Protein AF-A0A813JBY8-F1 (afdb_monomer_lite)

Structure (mmCIF, N/CA/C/O backbone):
data_AF-A0A813JBY8-F1
#
_entry.id   AF-A0A813JBY8-F1
#
loop_
_atom_site.group_PDB
_atom_site.id
_atom_site.type_symbol
_atom_site.label_atom_id
_atom_site.label_alt_id
_atom_site.label_comp_id
_atom_site.label_asym_id
_atom_site.label_entity_id
_atom_site.label_seq_id
_atom_site.pdbx_PDB_ins_code
_atom_site.Cartn_x
_atom_site.Cartn_y
_atom_site.Cartn_z
_atom_site.occupancy
_atom_site.B_iso_or_equiv
_atom_site.auth_seq_id
_atom_site.auth_comp_id
_atom_site.auth_asym_id
_atom_site.auth_atom_id
_atom_site.pdbx_PDB_model_num
ATOM 1 N N . MET A 1 1 ? -12.587 -38.847 3.889 1.00 43.47 1 MET A N 1
ATOM 2 C CA . MET A 1 1 ? -13.008 -38.323 5.207 1.00 43.47 1 MET A CA 1
ATOM 3 C C . MET A 1 1 ? -12.110 -38.955 6.261 1.00 43.47 1 MET A C 1
ATOM 5 O O . MET A 1 1 ? -12.300 -40.119 6.579 1.00 43.47 1 MET A O 1
ATOM 9 N N . ALA A 1 2 ? -11.063 -38.254 6.701 1.00 49.25 2 ALA A N 1
ATOM 10 C CA . ALA A 1 2 ? -10.085 -38.778 7.656 1.00 49.25 2 ALA A CA 1
ATOM 11 C C . ALA A 1 2 ? -10.224 -38.024 8.984 1.00 49.25 2 ALA A C 1
ATOM 13 O O . ALA A 1 2 ? -10.012 -36.815 9.047 1.00 49.25 2 ALA A O 1
ATOM 14 N N . ALA A 1 3 ? -10.634 -38.748 10.025 1.00 61.00 3 ALA A N 1
ATOM 15 C CA . ALA A 1 3 ? -10.791 -38.247 11.382 1.00 61.00 3 ALA A CA 1
ATOM 16 C C . ALA A 1 3 ? -9.422 -38.190 12.082 1.00 61.00 3 ALA A C 1
ATOM 18 O O . ALA A 1 3 ? -8.861 -39.220 12.457 1.00 61.00 3 ALA A O 1
ATOM 19 N N . GLY A 1 4 ? -8.879 -36.982 12.247 1.00 57.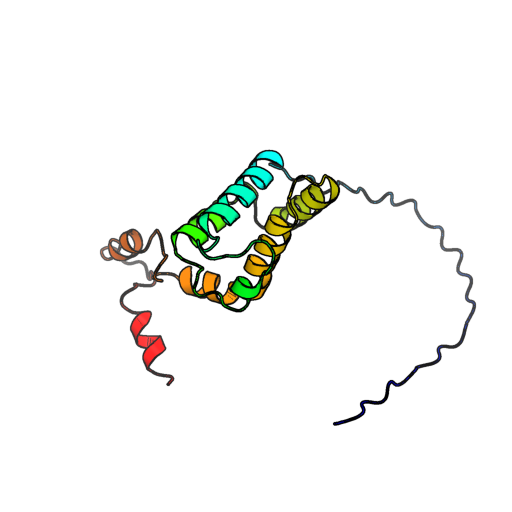28 4 GLY A N 1
ATOM 20 C CA . GLY A 1 4 ? -7.659 -36.726 13.013 1.00 57.28 4 GLY A CA 1
ATOM 21 C C . GLY A 1 4 ? -7.965 -36.575 14.503 1.00 57.28 4 GLY A C 1
ATOM 22 O O . GLY A 1 4 ? -8.627 -35.625 14.913 1.00 57.28 4 GLY A O 1
ATOM 23 N N . ARG A 1 5 ? -7.496 -37.534 15.306 1.00 63.72 5 ARG A N 1
ATOM 24 C CA . ARG A 1 5 ? -7.658 -37.598 16.766 1.00 63.72 5 ARG A CA 1
ATOM 25 C C . ARG A 1 5 ? -6.814 -36.522 17.457 1.00 63.72 5 ARG A C 1
ATOM 27 O O . ARG A 1 5 ? -5.615 -36.423 17.214 1.00 63.72 5 ARG A O 1
ATOM 34 N N . GLN A 1 6 ? -7.434 -35.754 18.350 1.00 63.25 6 GLN A N 1
ATOM 35 C CA . GLN A 1 6 ? -6.755 -34.804 19.231 1.00 63.25 6 GLN A CA 1
ATOM 36 C C . GLN A 1 6 ? -6.188 -35.542 20.451 1.00 63.25 6 GLN A C 1
ATOM 38 O O . GLN A 1 6 ? -6.935 -36.149 21.219 1.00 63.25 6 GLN A O 1
ATOM 43 N N . CYS A 1 7 ? -4.872 -35.478 20.652 1.00 66.25 7 CYS A N 1
ATOM 44 C CA . CYS A 1 7 ? -4.241 -35.895 21.902 1.00 66.25 7 CYS A CA 1
ATOM 45 C C . CYS A 1 7 ? -4.364 -34.769 22.937 1.00 66.25 7 CYS A C 1
ATOM 47 O O . CYS A 1 7 ? -3.585 -33.817 22.924 1.00 66.25 7 CYS A O 1
ATOM 49 N N . PHE A 1 8 ? -5.322 -34.898 23.857 1.00 60.03 8 PHE A N 1
ATOM 50 C CA . PHE A 1 8 ? -5.356 -34.135 25.105 1.00 60.03 8 PHE A CA 1
ATOM 51 C C . PHE A 1 8 ? -4.202 -34.599 26.006 1.00 60.03 8 PHE A C 1
ATOM 53 O O . PHE A 1 8 ? -4.239 -35.696 26.562 1.00 60.03 8 PHE A O 1
ATOM 60 N N . ARG A 1 9 ? -3.160 -33.775 26.161 1.00 68.75 9 ARG A N 1
ATOM 61 C CA . ARG A 1 9 ? -2.165 -33.963 27.226 1.00 68.75 9 ARG A CA 1
ATOM 62 C C . ARG A 1 9 ? -2.676 -33.297 28.500 1.00 68.75 9 ARG A C 1
ATOM 64 O O . ARG A 1 9 ? -2.678 -32.075 28.610 1.00 68.75 9 ARG A O 1
ATOM 71 N N . ALA A 1 10 ? -3.098 -34.121 29.454 1.00 63.22 10 ALA A N 1
ATOM 72 C CA . ALA A 1 10 ? -3.301 -33.728 30.840 1.00 63.22 10 ALA A CA 1
ATOM 73 C C . ALA A 1 10 ? -1.949 -33.329 31.457 1.00 63.22 10 ALA A C 1
ATOM 75 O O . ALA A 1 10 ? -1.006 -34.120 31.428 1.00 63.22 10 ALA A O 1
ATOM 76 N N . GLN A 1 11 ? -1.845 -32.114 32.003 1.00 63.22 11 GLN A N 1
ATOM 77 C CA . GLN A 1 11 ? -0.696 -31.708 32.815 1.00 63.22 11 GLN A CA 1
ATOM 78 C C . GLN A 1 11 ? -1.042 -31.732 34.314 1.00 63.22 11 GLN A C 1
ATOM 80 O O . GLN A 1 11 ? -2.100 -31.226 34.702 1.00 63.22 11 GLN A O 1
ATOM 85 N N . PRO A 1 12 ? -0.161 -32.299 35.161 1.00 63.16 12 PRO A N 1
ATOM 86 C CA . PRO A 1 12 ? -0.322 -32.321 36.607 1.00 63.16 12 PRO A CA 1
ATOM 87 C C . PRO A 1 12 ? 0.051 -30.975 37.238 1.00 63.16 12 PRO A C 1
ATOM 89 O O . PRO A 1 12 ? 1.027 -30.321 36.871 1.00 63.16 12 PRO A O 1
ATOM 92 N N . ARG A 1 13 ? -0.748 -30.586 38.232 1.00 64.06 13 ARG A N 1
ATOM 93 C CA . ARG A 1 13 ? -0.551 -29.412 39.082 1.00 64.06 13 ARG A CA 1
ATOM 94 C C . ARG A 1 13 ? 0.585 -29.679 40.071 1.00 64.06 13 ARG A C 1
ATOM 96 O O . ARG A 1 13 ? 0.368 -30.372 41.059 1.00 64.06 13 ARG A O 1
ATOM 103 N N . HIS A 1 14 ? 1.754 -29.086 39.846 1.00 56.44 14 HIS A N 1
ATOM 104 C CA . HIS A 1 14 ? 2.769 -28.935 40.888 1.00 56.44 14 HIS A CA 1
ATOM 105 C C . HIS A 1 14 ? 2.883 -27.468 41.304 1.00 56.44 14 HIS A C 1
ATOM 107 O O . HIS A 1 14 ? 3.307 -26.601 40.543 1.00 56.44 14 HIS A O 1
ATOM 113 N N . LEU A 1 15 ? 2.448 -27.227 42.540 1.00 60.28 15 LEU A N 1
ATOM 114 C CA . LEU A 1 15 ? 2.655 -26.018 43.324 1.00 60.28 15 LEU A CA 1
ATOM 115 C C . LEU A 1 15 ? 4.144 -25.901 43.679 1.00 60.28 15 LEU A C 1
ATOM 117 O O . LEU A 1 15 ? 4.624 -26.616 44.553 1.00 60.28 15 LEU A O 1
ATOM 121 N N . CYS A 1 16 ? 4.855 -24.972 43.045 1.00 54.97 16 CYS A N 1
ATOM 122 C CA . CYS A 1 16 ? 6.085 -24.404 43.591 1.00 54.97 16 CYS A CA 1
ATOM 123 C C . CYS A 1 16 ? 5.883 -22.897 43.726 1.00 54.97 16 CYS A C 1
ATOM 125 O O . CYS A 1 16 ? 5.936 -22.147 42.753 1.00 54.97 16 CYS A O 1
ATOM 127 N N . ALA A 1 17 ? 5.613 -22.475 44.959 1.00 59.66 17 ALA A N 1
ATOM 128 C CA . ALA A 1 17 ? 5.668 -21.087 45.366 1.00 59.66 17 ALA A CA 1
ATOM 129 C C . ALA A 1 17 ? 7.134 -20.632 45.345 1.00 59.66 17 ALA A C 1
ATOM 131 O O . ALA A 1 17 ? 7.920 -21.021 46.205 1.00 59.66 17 ALA A O 1
ATOM 132 N N . VAL A 1 18 ? 7.497 -19.810 44.361 1.00 59.34 18 VAL A N 1
ATOM 133 C CA . VAL A 1 18 ? 8.729 -19.020 44.395 1.00 59.34 18 VAL A CA 1
ATOM 134 C C . VAL A 1 18 ? 8.313 -17.555 44.437 1.00 59.34 18 VAL A C 1
ATOM 136 O O . VAL A 1 18 ? 7.910 -16.970 43.434 1.00 59.34 18 VAL A O 1
ATOM 139 N N . LEU A 1 19 ? 8.380 -16.977 45.636 1.00 57.62 19 LEU A N 1
ATOM 140 C CA . LEU A 1 19 ? 8.330 -15.538 45.884 1.00 57.62 19 LEU A CA 1
ATOM 141 C C . LEU A 1 19 ? 9.622 -14.916 45.330 1.00 57.62 19 LEU A C 1
ATOM 143 O O . LEU A 1 19 ? 10.564 -14.640 46.068 1.00 57.62 19 LEU A O 1
ATOM 147 N N . VAL A 1 20 ? 9.691 -14.741 44.007 1.00 61.91 20 VAL A N 1
ATOM 148 C CA . VAL A 1 20 ? 10.719 -13.905 43.382 1.00 61.91 20 VAL A CA 1
ATOM 149 C C . VAL A 1 20 ? 10.215 -12.473 43.408 1.00 61.91 20 VAL A C 1
ATOM 151 O O . VAL A 1 20 ? 9.245 -12.119 42.735 1.00 61.91 20 VAL A O 1
ATOM 154 N N . LEU A 1 21 ? 10.898 -11.681 44.229 1.00 52.94 21 LEU A N 1
ATOM 155 C CA . LEU A 1 21 ? 10.906 -10.228 44.285 1.00 52.94 21 LEU A CA 1
ATOM 156 C C . LEU A 1 21 ? 10.806 -9.642 42.863 1.00 52.94 21 LEU A C 1
ATOM 158 O O . LEU A 1 21 ? 11.797 -9.506 42.148 1.00 52.94 21 LEU A O 1
ATOM 162 N N . SER A 1 22 ? 9.576 -9.370 42.429 1.00 56.09 22 SER A N 1
ATOM 163 C CA . SER A 1 22 ? 9.279 -8.858 41.097 1.00 56.09 22 SER A CA 1
ATOM 164 C C . SER A 1 22 ? 9.639 -7.383 41.092 1.00 56.09 22 SER A C 1
ATOM 166 O O . SER A 1 22 ? 8.836 -6.528 41.463 1.00 56.09 22 SER A O 1
ATOM 168 N N . LEU A 1 23 ? 10.894 -7.105 40.735 1.00 55.47 23 LEU A N 1
ATOM 169 C CA . LEU A 1 23 ? 11.351 -5.795 40.299 1.00 55.47 23 LEU A CA 1
ATOM 170 C C . LEU A 1 23 ? 10.268 -5.188 39.407 1.00 55.47 23 LEU A C 1
ATOM 172 O O . LEU A 1 23 ? 9.920 -5.753 38.370 1.00 55.47 23 LEU A O 1
ATOM 176 N N . LEU A 1 24 ? 9.736 -4.048 39.847 1.00 55.91 24 LEU A N 1
ATOM 177 C CA . LEU A 1 24 ? 8.860 -3.153 39.101 1.00 55.91 24 LEU A CA 1
ATOM 178 C C . LEU A 1 24 ? 9.626 -2.597 37.894 1.00 55.91 24 LEU A C 1
ATOM 180 O O . LEU A 1 24 ? 9.911 -1.404 37.809 1.00 55.91 24 LEU A O 1
ATOM 184 N N . VAL A 1 25 ? 9.973 -3.458 36.941 1.00 57.03 25 VAL A N 1
ATOM 185 C CA . VAL A 1 25 ? 10.266 -3.029 35.584 1.00 57.03 25 VAL A CA 1
ATOM 186 C C . VAL A 1 25 ? 8.915 -2.598 35.043 1.00 57.03 25 VAL A C 1
ATOM 188 O O . VAL A 1 25 ? 8.163 -3.401 34.497 1.00 57.03 25 VAL A O 1
ATOM 191 N N . ARG A 1 26 ? 8.563 -1.326 35.271 1.00 52.41 26 ARG A N 1
ATOM 192 C CA . ARG A 1 26 ? 7.576 -0.645 34.439 1.00 52.41 26 ARG A CA 1
ATOM 193 C C . ARG A 1 26 ? 8.072 -0.889 33.018 1.00 52.41 26 ARG A C 1
ATOM 195 O O . ARG A 1 26 ? 9.158 -0.392 32.707 1.00 52.41 26 ARG A O 1
ATOM 202 N N . PRO A 1 27 ? 7.367 -1.663 32.174 1.00 57.59 27 PRO A N 1
ATOM 203 C CA . PRO A 1 27 ? 7.670 -1.593 30.767 1.00 57.59 27 PRO A CA 1
ATOM 204 C C . PRO A 1 27 ? 7.520 -0.111 30.447 1.00 57.59 27 PRO A C 1
ATOM 206 O O . PRO A 1 27 ? 6.441 0.460 30.616 1.00 57.59 27 PRO A O 1
ATOM 209 N N . SER A 1 28 ? 8.613 0.539 30.047 1.00 49.25 28 SER A N 1
ATOM 210 C CA . SER A 1 28 ? 8.474 1.657 29.137 1.00 49.25 28 SER A CA 1
ATOM 211 C C . SER A 1 28 ? 7.822 1.037 27.914 1.00 49.25 28 SER A C 1
ATOM 213 O O . SER A 1 28 ? 8.478 0.684 26.942 1.00 49.25 28 SER A O 1
ATOM 215 N N . SER A 1 29 ? 6.497 0.918 27.955 1.00 56.47 29 SER A N 1
ATOM 216 C CA . SER A 1 29 ? 5.673 1.238 26.817 1.00 56.47 29 SER A CA 1
ATOM 217 C C . SER A 1 29 ? 5.981 2.700 26.508 1.00 56.47 29 SER A C 1
ATOM 219 O O . SER A 1 29 ? 5.161 3.589 26.720 1.00 56.47 29 SER A O 1
ATOM 221 N N . ALA A 1 30 ? 7.194 2.948 26.002 1.00 58.59 30 ALA A N 1
ATOM 222 C CA . ALA A 1 30 ? 7.366 3.812 24.867 1.00 58.59 30 ALA A CA 1
ATOM 223 C C . ALA A 1 30 ? 6.422 3.195 23.841 1.00 58.59 30 ALA A C 1
ATOM 225 O O . ALA A 1 30 ? 6.784 2.266 23.121 1.00 58.59 30 ALA A O 1
ATOM 226 N N . GLY A 1 31 ? 5.139 3.564 23.949 1.00 62.34 31 GLY A N 1
ATOM 227 C CA . GLY A 1 31 ? 4.141 3.183 22.978 1.00 62.34 31 GLY A CA 1
ATOM 228 C C . GLY A 1 31 ? 4.771 3.599 21.675 1.00 62.34 31 GLY A C 1
ATOM 229 O O . GLY A 1 31 ? 5.147 4.765 21.548 1.00 62.34 31 GLY A O 1
ATOM 230 N N . VAL A 1 32 ? 5.037 2.626 20.805 1.00 70.62 32 VAL A N 1
ATOM 231 C CA . VAL A 1 32 ? 5.605 2.902 19.495 1.00 70.62 32 VAL A CA 1
ATOM 232 C C . VAL A 1 32 ? 4.552 3.747 18.804 1.00 70.62 32 VAL A C 1
ATOM 234 O O . VAL A 1 32 ? 3.537 3.247 18.326 1.00 70.62 32 VAL A O 1
ATOM 237 N N . SER A 1 33 ? 4.728 5.053 18.943 1.00 83.50 33 SER A N 1
ATOM 238 C CA . SER A 1 33 ? 3.807 6.061 18.477 1.00 83.50 33 SER A CA 1
ATOM 239 C C . SER A 1 33 ? 4.129 6.231 17.015 1.00 83.50 33 SER A C 1
ATOM 241 O O . SER A 1 33 ? 5.279 6.488 16.667 1.00 83.50 33 SER A O 1
ATOM 243 N N . CYS A 1 34 ? 3.123 6.060 16.171 1.00 92.94 34 CYS A N 1
ATOM 244 C CA . CYS A 1 34 ? 3.260 6.294 14.747 1.00 92.94 34 CYS A CA 1
ATOM 245 C C . CYS A 1 34 ? 3.771 7.724 14.514 1.00 92.94 34 CYS A C 1
ATOM 247 O O . CYS A 1 34 ? 3.101 8.675 14.932 1.00 92.94 34 CYS A O 1
ATOM 249 N N . SER A 1 35 ? 4.937 7.884 13.880 1.00 94.56 35 SER A N 1
ATOM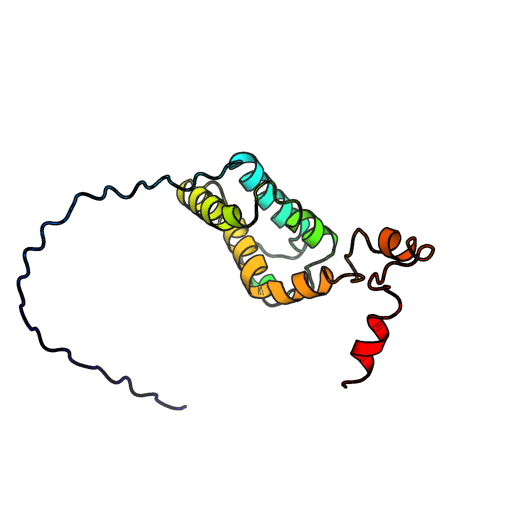 250 C CA . SER A 1 35 ? 5.563 9.203 13.695 1.00 94.56 35 SER A CA 1
ATOM 251 C C . SER A 1 35 ? 4.687 10.146 12.864 1.00 94.56 35 SER A C 1
ATOM 253 O O . SER A 1 35 ? 4.552 11.321 13.194 1.00 94.56 35 SER A O 1
ATOM 255 N N . ASN A 1 36 ? 4.026 9.608 11.833 1.00 95.69 36 ASN A N 1
ATOM 256 C CA . ASN A 1 36 ? 3.168 10.341 10.901 1.00 95.69 36 ASN A CA 1
ATOM 257 C C . ASN A 1 36 ? 1.781 9.690 10.784 1.00 95.69 36 ASN A C 1
ATOM 259 O O . ASN A 1 36 ? 1.373 9.236 9.711 1.00 95.69 36 ASN A O 1
ATOM 263 N N . PHE A 1 37 ? 1.038 9.654 11.893 1.00 96.69 37 PHE A N 1
ATOM 264 C CA . PHE A 1 37 ? -0.259 8.975 11.965 1.00 96.69 37 PHE A CA 1
ATOM 265 C C . PHE A 1 37 ? -1.311 9.498 10.971 1.00 96.69 37 PHE A C 1
ATOM 267 O O . PHE A 1 37 ? -1.894 8.713 10.223 1.00 96.69 37 PHE A O 1
ATOM 274 N N . GLU A 1 38 ? -1.557 10.810 10.923 1.00 97.88 38 GLU A N 1
ATOM 275 C CA . GLU A 1 38 ? -2.570 11.367 10.014 1.00 97.88 38 GLU A CA 1
ATOM 276 C C . GLU A 1 38 ? -2.210 11.167 8.529 1.00 97.88 38 GLU A C 1
ATOM 278 O O . GLU A 1 38 ? -3.067 10.691 7.772 1.00 97.88 38 GLU A O 1
ATOM 283 N N . PRO A 1 39 ? -0.959 11.432 8.084 1.00 98.31 39 PRO A N 1
ATOM 284 C CA . PRO A 1 39 ? -0.526 11.071 6.737 1.00 98.31 39 PRO A CA 1
ATOM 285 C C . PRO A 1 39 ? -0.695 9.584 6.429 1.00 98.31 39 PRO A C 1
ATOM 287 O O . PRO A 1 39 ? -1.143 9.257 5.332 1.00 98.31 39 PRO A O 1
ATOM 290 N N . PHE A 1 40 ? -0.387 8.691 7.376 1.00 97.94 40 PHE A N 1
ATOM 291 C CA . PHE A 1 40 ? -0.571 7.249 7.209 1.00 97.94 40 PHE A CA 1
ATOM 292 C C . PHE A 1 40 ? -2.036 6.898 6.932 1.00 97.94 40 PHE A C 1
ATOM 294 O O . PHE A 1 40 ? -2.324 6.228 5.943 1.00 97.94 40 PHE A O 1
ATOM 301 N N . VAL A 1 41 ? -2.980 7.403 7.733 1.00 98.25 41 VAL A N 1
ATOM 302 C CA . VAL A 1 41 ? -4.415 7.139 7.523 1.00 98.25 41 VAL A CA 1
ATOM 303 C C . VAL A 1 41 ? -4.872 7.647 6.153 1.00 98.25 41 VAL A C 1
ATOM 305 O O . VAL A 1 41 ? -5.560 6.927 5.427 1.00 98.25 41 VAL A O 1
ATOM 308 N N . LYS A 1 42 ? -4.466 8.862 5.758 1.00 98.44 42 LYS A N 1
ATOM 309 C CA . LYS A 1 42 ? -4.785 9.412 4.430 1.00 98.44 42 LYS A CA 1
ATOM 310 C C . LYS A 1 42 ? -4.180 8.568 3.306 1.00 98.44 42 LYS A C 1
ATOM 312 O O . LYS A 1 42 ? -4.840 8.331 2.298 1.00 98.44 42 LYS A O 1
ATOM 317 N N . TRP A 1 43 ? -2.946 8.108 3.482 1.00 98.31 43 TRP A N 1
ATOM 318 C CA . TRP A 1 43 ? -2.256 7.249 2.529 1.00 98.31 43 TRP A CA 1
ATOM 319 C C . TRP A 1 43 ? -2.983 5.915 2.331 1.00 98.31 43 TRP A C 1
ATOM 321 O O . TRP A 1 43 ? -3.218 5.551 1.185 1.00 98.31 43 TRP A O 1
ATOM 331 N N . VAL A 1 44 ? -3.434 5.242 3.398 1.00 98.12 44 VAL A N 1
ATOM 332 C CA . VAL A 1 44 ? -4.202 3.984 3.283 1.00 98.12 44 VAL A CA 1
ATOM 333 C C . VAL A 1 44 ? -5.477 4.182 2.460 1.00 98.12 44 VAL A C 1
ATOM 335 O O . VAL A 1 44 ? -5.777 3.363 1.595 1.00 98.12 44 VAL A O 1
ATOM 338 N N . LYS A 1 45 ? -6.204 5.285 2.686 1.00 97.94 45 LYS A N 1
ATOM 339 C CA . LYS A 1 45 ? -7.431 5.609 1.936 1.00 97.94 45 LYS A CA 1
ATOM 340 C C . LYS A 1 45 ? -7.153 5.826 0.450 1.00 97.94 45 LYS A C 1
ATOM 342 O O . LYS A 1 45 ? -7.868 5.294 -0.393 1.00 97.94 45 LYS A O 1
ATOM 347 N N . THR A 1 46 ? -6.101 6.580 0.135 1.00 98.25 46 THR A N 1
ATOM 348 C CA . THR A 1 46 ? -5.652 6.790 -1.249 1.00 98.25 46 THR A CA 1
ATOM 349 C C . THR A 1 46 ? -5.179 5.487 -1.887 1.00 98.25 46 THR A C 1
ATOM 351 O O . THR A 1 46 ? -5.425 5.247 -3.067 1.00 98.25 46 THR A O 1
ATOM 354 N N . TRP A 1 47 ? -4.499 4.635 -1.119 1.00 97.75 47 TRP A N 1
ATOM 355 C CA . TRP A 1 47 ? -3.998 3.361 -1.610 1.00 97.75 47 TRP A CA 1
ATOM 356 C C . TRP A 1 47 ? -5.145 2.420 -1.969 1.00 97.75 47 TRP A C 1
ATOM 358 O O . TRP A 1 47 ? -5.180 1.919 -3.091 1.00 97.75 47 TRP A O 1
ATOM 368 N N . GLU A 1 48 ? -6.124 2.260 -1.076 1.00 96.75 48 GLU A N 1
ATOM 369 C CA . GLU A 1 48 ? -7.324 1.470 -1.353 1.00 96.75 48 GLU A CA 1
ATOM 370 C C . GLU A 1 48 ? -8.045 1.996 -2.599 1.00 96.75 48 GLU A C 1
ATOM 372 O O . GLU A 1 48 ? -8.290 1.227 -3.525 1.00 96.75 48 GLU A O 1
ATOM 377 N N . SER A 1 49 ? -8.343 3.298 -2.666 1.00 96.12 49 SER A N 1
ATOM 378 C CA . SER A 1 49 ? -9.125 3.863 -3.772 1.00 96.12 49 SER A CA 1
ATOM 379 C C . SER A 1 49 ? -8.420 3.778 -5.127 1.00 96.12 49 SER A C 1
ATOM 381 O O . SER A 1 49 ? -9.089 3.642 -6.147 1.00 96.12 49 SER A O 1
ATOM 383 N N . THR A 1 50 ? -7.085 3.812 -5.146 1.00 96.62 50 THR A N 1
ATOM 384 C CA . THR A 1 50 ? -6.290 3.644 -6.374 1.00 96.62 50 THR A CA 1
ATOM 385 C C . THR A 1 50 ? -6.262 2.187 -6.838 1.00 96.62 50 THR A C 1
ATOM 387 O O . THR A 1 50 ? -6.212 1.910 -8.033 1.00 96.62 50 THR A O 1
ATOM 390 N N . CYS A 1 51 ? -6.263 1.244 -5.896 1.00 95.69 51 CYS A N 1
ATOM 391 C CA . CYS A 1 51 ? -6.104 -0.178 -6.182 1.00 95.69 51 CYS A CA 1
ATOM 392 C C . CYS A 1 51 ? -7.421 -0.929 -6.394 1.00 95.69 51 CYS A C 1
ATOM 394 O O . CYS A 1 51 ? -7.421 -1.991 -7.018 1.00 95.69 51 CYS A O 1
ATOM 396 N N . LYS A 1 52 ? -8.518 -0.440 -5.812 1.00 93.75 52 LYS A N 1
ATOM 397 C CA . LYS A 1 52 ? -9.808 -1.128 -5.793 1.00 93.75 52 LYS A CA 1
ATOM 398 C C . LYS A 1 52 ? -10.365 -1.251 -7.221 1.00 93.75 52 LYS A C 1
ATOM 400 O O . LYS A 1 52 ? -10.544 -0.229 -7.885 1.00 93.75 52 LYS A O 1
ATOM 405 N N . PRO A 1 53 ? -10.659 -2.474 -7.702 1.00 92.75 53 PRO A N 1
ATOM 406 C CA . PRO A 1 53 ? -11.322 -2.674 -8.988 1.00 92.75 53 PRO A CA 1
ATOM 407 C C . PRO A 1 53 ? -12.658 -1.926 -9.058 1.00 92.75 53 PRO A C 1
ATOM 409 O O . PRO A 1 53 ? -13.368 -1.830 -8.057 1.00 92.75 53 PRO A O 1
ATOM 412 N N . GLN A 1 54 ? -13.039 -1.433 -10.239 1.00 89.88 54 GLN A N 1
ATOM 413 C CA . GLN A 1 54 ? -14.306 -0.705 -10.418 1.00 89.88 54 GLN A CA 1
ATOM 414 C C . GLN A 1 54 ? -15.543 -1.573 -10.136 1.00 89.88 54 GLN A C 1
ATOM 416 O O . GLN A 1 54 ? -16.578 -1.062 -9.716 1.00 89.88 54 GLN A O 1
ATOM 421 N N . ASP A 1 55 ? -15.431 -2.880 -10.349 1.00 88.25 55 ASP A N 1
ATOM 422 C CA . ASP A 1 55 ? -16.457 -3.894 -10.110 1.00 88.25 55 ASP A CA 1
ATOM 423 C C . ASP A 1 55 ? -16.386 -4.509 -8.699 1.00 88.25 55 ASP A C 1
ATOM 425 O O . ASP A 1 55 ? -17.165 -5.408 -8.368 1.00 88.25 55 ASP A O 1
ATOM 429 N N . ALA A 1 56 ? -15.479 -4.029 -7.840 1.00 87.31 56 ALA A N 1
ATOM 430 C CA . ALA A 1 56 ? -15.339 -4.531 -6.483 1.00 87.31 56 ALA A CA 1
ATOM 431 C C . ALA A 1 56 ? -16.570 -4.171 -5.644 1.00 87.31 56 ALA A C 1
ATOM 433 O O . ALA A 1 56 ? -16.758 -3.034 -5.206 1.00 87.31 56 ALA A O 1
ATOM 434 N N . ASN A 1 57 ? -17.398 -5.173 -5.366 1.00 83.44 57 ASN A N 1
ATOM 435 C CA . ASN A 1 57 ? -18.499 -5.020 -4.433 1.00 83.44 57 ASN A CA 1
ATOM 436 C C . ASN A 1 57 ? -17.951 -4.870 -3.003 1.00 83.44 57 ASN A C 1
ATOM 438 O O . ASN A 1 57 ? -17.273 -5.766 -2.499 1.00 83.44 57 ASN A O 1
ATOM 442 N N . ALA A 1 58 ? -18.283 -3.763 -2.333 1.00 74.25 58 ALA A N 1
ATOM 443 C CA . ALA A 1 58 ? -17.869 -3.492 -0.954 1.00 74.25 58 ALA A CA 1
ATOM 444 C C . ALA A 1 58 ? -18.314 -4.588 0.033 1.00 74.25 58 ALA A C 1
ATOM 446 O O . ALA A 1 58 ? -17.658 -4.820 1.043 1.00 74.25 58 ALA A O 1
ATOM 447 N N . THR A 1 59 ? -19.397 -5.315 -0.263 1.00 78.81 59 THR A N 1
ATOM 448 C CA . THR A 1 59 ? -19.908 -6.357 0.641 1.00 78.81 59 THR A CA 1
ATOM 449 C C . THR A 1 59 ? -19.202 -7.699 0.488 1.00 78.81 59 THR A C 1
ATOM 451 O O . THR A 1 59 ? -19.277 -8.532 1.387 1.00 78.81 59 THR A O 1
ATOM 454 N N . ASN A 1 60 ? -18.557 -7.944 -0.655 1.00 81.50 60 ASN A N 1
ATOM 455 C CA . ASN A 1 60 ? -17.935 -9.222 -0.973 1.00 81.50 60 ASN A CA 1
ATOM 456 C C . ASN A 1 60 ? -16.476 -8.992 -1.355 1.00 81.50 60 ASN A C 1
ATOM 458 O O . ASN A 1 60 ? -16.142 -8.670 -2.491 1.00 81.50 60 ASN A O 1
ATOM 462 N N . PHE A 1 61 ? -15.589 -9.245 -0.397 1.00 85.31 61 PHE A N 1
ATOM 463 C CA . PHE A 1 61 ? -14.132 -9.238 -0.544 1.00 85.31 61 PHE A CA 1
ATOM 464 C C . PHE A 1 61 ? -13.592 -10.356 -1.468 1.00 85.31 61 PHE A C 1
ATOM 466 O O . PHE A 1 61 ? -12.441 -10.772 -1.354 1.00 85.31 61 PHE A O 1
ATOM 473 N N . SER A 1 62 ? -14.419 -10.874 -2.384 1.00 88.19 62 SER A N 1
ATOM 474 C CA . SER A 1 62 ? -14.094 -11.956 -3.318 1.00 88.19 62 SER A CA 1
ATOM 475 C C . SER A 1 62 ? -13.005 -11.569 -4.311 1.00 88.19 62 SER A C 1
ATOM 477 O O . SER A 1 62 ? -12.270 -12.432 -4.779 1.00 88.19 62 SER A O 1
ATOM 479 N N . TRP A 1 63 ? -12.848 -10.278 -4.601 1.00 86.38 63 TRP A N 1
ATOM 480 C CA . TRP A 1 63 ? -11.799 -9.782 -5.486 1.00 86.38 63 TRP A CA 1
ATOM 481 C C . TRP A 1 63 ? -10.385 -9.990 -4.913 1.00 86.38 63 TRP A C 1
ATOM 483 O O . TRP A 1 63 ? -9.440 -10.095 -5.689 1.00 86.38 63 TRP A O 1
ATOM 493 N N . PHE A 1 64 ? -10.232 -10.200 -3.595 1.00 90.81 64 PHE A N 1
ATOM 494 C CA . PHE A 1 64 ? -8.966 -10.645 -2.990 1.00 90.81 64 PHE A CA 1
ATOM 495 C C . PHE A 1 64 ? -8.631 -12.123 -3.242 1.00 90.81 64 PHE A C 1
ATOM 497 O O . PHE A 1 64 ? -7.535 -12.559 -2.892 1.00 90.81 64 PHE A O 1
ATOM 504 N N . ALA A 1 65 ? -9.532 -12.911 -3.843 1.00 90.25 65 ALA A N 1
ATOM 505 C CA . ALA A 1 65 ? -9.232 -14.292 -4.239 1.00 90.25 65 ALA A CA 1
ATOM 506 C C . ALA A 1 65 ? -8.167 -14.366 -5.348 1.00 90.25 65 ALA A C 1
ATOM 508 O O . ALA A 1 65 ? -7.544 -15.407 -5.547 1.00 90.25 65 ALA A O 1
ATOM 509 N N . SER A 1 66 ? -7.954 -13.261 -6.064 1.00 93.38 66 SER A N 1
ATOM 510 C CA . SER A 1 66 ? -6.879 -13.096 -7.036 1.00 93.38 66 SER A CA 1
ATOM 511 C C . SER A 1 66 ? -6.122 -11.798 -6.757 1.00 93.38 66 SER A C 1
ATOM 513 O O . SER A 1 66 ? -6.601 -10.950 -6.011 1.00 93.38 66 SER A O 1
ATOM 515 N N . CYS A 1 67 ? -4.943 -11.636 -7.355 1.00 95.81 67 CYS A N 1
ATOM 516 C CA . CYS A 1 67 ? -4.122 -10.425 -7.230 1.00 95.81 67 CYS A CA 1
ATOM 517 C C . CYS A 1 67 ? -3.826 -9.784 -8.593 1.00 95.81 67 CYS A C 1
ATOM 519 O O . CYS A 1 67 ? -2.946 -8.937 -8.709 1.00 95.81 67 CYS A O 1
ATOM 521 N N . SER A 1 68 ? -4.543 -10.188 -9.645 1.00 94.75 68 SER A N 1
ATOM 522 C CA . SER A 1 68 ? -4.363 -9.673 -11.010 1.00 94.75 68 SER A CA 1
ATOM 523 C C . SER A 1 68 ? -4.738 -8.195 -11.147 1.00 94.75 68 SER A C 1
ATOM 525 O O . SER A 1 68 ? -4.224 -7.518 -12.032 1.00 94.75 68 SER A O 1
ATOM 527 N N . TRP A 1 69 ? -5.584 -7.685 -10.251 1.00 93.62 69 TRP A N 1
ATOM 528 C CA . TRP A 1 69 ? -5.948 -6.271 -10.157 1.00 93.62 69 TRP A CA 1
ATOM 529 C C . TRP A 1 69 ? -4.835 -5.388 -9.581 1.00 93.62 69 TRP A C 1
ATOM 531 O O . TRP A 1 69 ? -4.908 -4.167 -9.701 1.00 93.62 69 TRP A O 1
ATOM 541 N N . VAL A 1 70 ? -3.785 -5.968 -8.986 1.00 96.62 70 VAL A N 1
ATOM 542 C CA . VAL A 1 70 ? -2.617 -5.199 -8.546 1.00 96.62 70 VAL A CA 1
ATOM 543 C C . VAL A 1 70 ? -1.841 -4.753 -9.785 1.00 96.62 70 VAL A C 1
ATOM 545 O O . VAL A 1 70 ? -1.133 -5.542 -10.415 1.00 96.62 70 VAL A O 1
ATOM 548 N N . GLN A 1 71 ? -1.998 -3.479 -10.138 1.00 96.44 71 GLN A N 1
ATOM 549 C CA . GLN A 1 71 ? -1.298 -2.826 -11.245 1.00 96.44 71 GLN A CA 1
ATOM 550 C C . GLN A 1 71 ? -0.148 -1.945 -10.745 1.00 96.44 71 GLN A C 1
ATOM 552 O O . GLN A 1 71 ? 0.032 -1.755 -9.540 1.00 96.44 71 GLN A O 1
ATOM 557 N N . CYS A 1 72 ? 0.631 -1.383 -11.674 1.00 96.69 72 CYS A N 1
ATOM 558 C CA . CYS A 1 72 ? 1.756 -0.525 -11.315 1.00 96.69 72 CYS A CA 1
ATOM 559 C C . CYS A 1 72 ? 1.320 0.677 -10.475 1.00 96.69 72 CYS A C 1
ATOM 561 O O . CYS A 1 72 ? 1.938 0.920 -9.448 1.00 96.69 72 CYS A O 1
ATOM 563 N N . ASP A 1 73 ? 0.236 1.372 -10.829 1.00 96.62 73 ASP A N 1
ATOM 564 C CA . ASP A 1 73 ? -0.253 2.532 -10.062 1.00 96.62 73 ASP A CA 1
ATOM 565 C C . ASP A 1 73 ? -0.588 2.165 -8.613 1.00 96.62 73 ASP A C 1
ATOM 567 O O . ASP A 1 73 ? -0.208 2.868 -7.676 1.00 96.62 73 ASP A O 1
ATOM 571 N N . CYS A 1 74 ? -1.192 0.992 -8.418 1.00 96.69 74 CYS A N 1
ATOM 572 C CA . CYS A 1 74 ? -1.454 0.436 -7.097 1.00 96.69 74 CYS A CA 1
ATOM 573 C C . CYS A 1 74 ? -0.160 0.181 -6.302 1.00 96.69 74 CYS A C 1
ATOM 575 O O . CYS A 1 74 ? -0.069 0.524 -5.119 1.00 96.69 74 CYS A O 1
ATOM 577 N N . LEU A 1 75 ? 0.862 -0.393 -6.946 1.00 96.31 75 LEU A N 1
ATOM 578 C CA . LEU A 1 75 ? 2.170 -0.625 -6.331 1.00 96.31 75 LEU A CA 1
ATOM 579 C C . LEU A 1 75 ? 2.873 0.697 -5.983 1.00 96.31 75 LEU A C 1
ATOM 581 O O . LEU A 1 75 ? 3.425 0.820 -4.892 1.00 96.31 75 LEU A O 1
ATOM 585 N N . TRP A 1 76 ? 2.831 1.691 -6.874 1.00 95.75 76 TRP A N 1
ATOM 586 C CA . TRP A 1 76 ? 3.472 2.995 -6.680 1.00 95.75 76 TRP A CA 1
ATOM 587 C C . TRP A 1 76 ? 2.959 3.717 -5.442 1.00 95.75 76 TRP A C 1
ATOM 589 O O . TRP A 1 76 ? 3.764 4.238 -4.669 1.00 95.75 76 TRP A O 1
ATOM 599 N N . VAL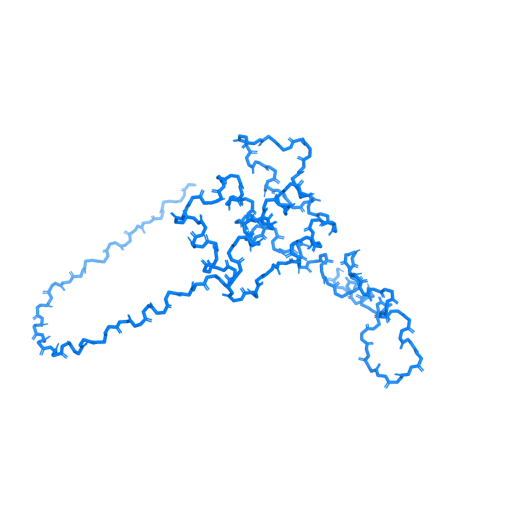 A 1 77 ? 1.640 3.715 -5.237 1.00 96.94 77 VAL A N 1
ATOM 600 C CA . VAL A 1 77 ? 1.042 4.296 -4.032 1.00 96.94 77 VAL A CA 1
ATOM 601 C C . VAL A 1 77 ? 1.446 3.491 -2.796 1.00 96.94 77 VAL A C 1
ATOM 603 O O . VAL A 1 77 ? 1.813 4.079 -1.784 1.00 96.94 77 VAL A O 1
ATOM 606 N N . GLY A 1 78 ? 1.480 2.158 -2.878 1.00 95.69 78 GLY A N 1
ATOM 607 C CA . GLY A 1 78 ? 1.950 1.310 -1.775 1.00 95.69 78 GLY A CA 1
ATOM 608 C C . GLY A 1 78 ? 3.399 1.587 -1.355 1.00 95.69 78 GLY A C 1
ATOM 609 O O . GLY A 1 78 ? 3.718 1.577 -0.169 1.00 95.69 78 GLY A O 1
ATOM 610 N N . LEU A 1 79 ? 4.272 1.900 -2.316 1.00 94.62 79 LEU A N 1
ATOM 611 C CA . LEU A 1 79 ? 5.678 2.241 -2.068 1.00 94.62 79 LEU A CA 1
ATOM 612 C C . LEU A 1 79 ? 5.883 3.677 -1.558 1.00 94.62 79 LEU A C 1
ATOM 614 O O . LEU A 1 79 ? 6.971 3.997 -1.084 1.00 94.62 79 LEU A O 1
ATOM 618 N N . SER A 1 80 ? 4.870 4.544 -1.632 1.00 96.50 80 SER A N 1
ATOM 619 C CA . SER A 1 80 ? 4.936 5.931 -1.154 1.00 96.50 80 SER A CA 1
ATOM 620 C C . SER A 1 80 ? 4.427 6.091 0.284 1.00 96.50 80 SER A C 1
ATOM 622 O O . SER A 1 80 ? 3.840 7.125 0.617 1.00 96.50 80 SER A O 1
ATOM 624 N N . ALA A 1 81 ? 4.579 5.060 1.119 1.00 97.06 81 ALA A N 1
ATOM 625 C CA . ALA A 1 81 ? 4.152 5.103 2.511 1.00 97.06 81 ALA A CA 1
ATOM 626 C C . ALA A 1 81 ? 4.834 6.275 3.255 1.00 97.06 81 ALA A C 1
ATOM 628 O O . ALA A 1 81 ? 6.049 6.445 3.144 1.00 97.06 81 ALA A O 1
ATOM 629 N N . PRO A 1 82 ? 4.089 7.086 4.031 1.00 97.56 82 PRO A N 1
ATOM 630 C CA . PRO A 1 82 ? 4.631 8.257 4.731 1.00 97.56 82 PRO A CA 1
ATOM 631 C C . PRO A 1 82 ? 5.318 7.907 6.063 1.00 97.56 82 PRO A C 1
ATOM 633 O O . PRO A 1 82 ? 5.641 8.794 6.855 1.00 97.56 82 PRO A O 1
ATOM 636 N N . VAL A 1 83 ? 5.493 6.615 6.333 1.00 96.69 83 VAL A N 1
ATOM 637 C CA . VAL A 1 83 ? 6.108 6.063 7.541 1.00 96.69 83 VAL A CA 1
ATOM 638 C C . VAL A 1 83 ? 7.129 5.004 7.131 1.00 96.69 83 VAL A C 1
ATOM 640 O O . VAL A 1 83 ? 6.949 4.360 6.091 1.00 96.69 83 VAL A O 1
ATOM 643 N N . PRO A 1 84 ? 8.201 4.811 7.911 1.00 95.31 84 PRO A N 1
ATOM 644 C CA . PRO A 1 84 ? 9.163 3.759 7.632 1.00 95.31 84 PRO A CA 1
ATOM 645 C C . PRO A 1 84 ? 8.533 2.369 7.839 1.00 95.31 84 PRO A C 1
ATOM 647 O O . PRO A 1 84 ? 7.507 2.205 8.503 1.00 95.31 84 PRO A O 1
ATOM 650 N N . ASN A 1 85 ? 9.130 1.343 7.228 1.00 92.19 85 ASN A N 1
ATOM 651 C CA . ASN A 1 85 ? 8.538 0.000 7.170 1.00 92.19 85 ASN A CA 1
ATOM 652 C C . ASN A 1 85 ? 8.358 -0.655 8.549 1.00 92.19 85 ASN A C 1
ATOM 654 O O . ASN A 1 85 ? 7.419 -1.428 8.744 1.00 92.19 85 ASN A O 1
ATOM 658 N N . ASP A 1 86 ? 9.240 -0.355 9.500 1.00 93.38 86 ASP A N 1
ATOM 659 C CA . ASP A 1 86 ? 9.168 -0.808 10.891 1.00 93.38 86 ASP A CA 1
ATOM 660 C C . ASP A 1 86 ? 8.028 -0.139 11.677 1.00 93.38 86 ASP A C 1
ATOM 662 O O . ASP A 1 86 ? 7.518 -0.721 12.637 1.00 93.38 86 ASP A O 1
ATOM 666 N N . GLU A 1 87 ? 7.545 1.018 11.218 1.00 95.12 87 GLU A N 1
ATOM 667 C CA . GLU A 1 87 ? 6.407 1.723 11.810 1.00 95.12 87 GLU A CA 1
ATOM 668 C C . GLU A 1 87 ? 5.045 1.335 11.209 1.00 95.12 87 GLU A C 1
ATOM 670 O O . GLU A 1 87 ? 4.008 1.622 11.809 1.00 95.12 87 GLU A O 1
ATOM 675 N N . LEU A 1 88 ? 4.992 0.626 10.076 1.00 93.69 88 LEU A N 1
ATOM 676 C CA . LEU A 1 88 ? 3.714 0.247 9.448 1.00 93.69 88 LEU A CA 1
ATOM 677 C C . LEU A 1 88 ? 2.797 -0.545 10.396 1.00 93.69 88 LEU A C 1
ATOM 679 O O . LEU A 1 88 ? 1.600 -0.265 10.494 1.00 93.69 88 LEU A O 1
ATOM 683 N N . ALA A 1 89 ? 3.351 -1.523 11.116 1.00 93.25 89 ALA A N 1
ATOM 684 C CA . ALA A 1 89 ? 2.599 -2.347 12.060 1.00 93.25 89 ALA A CA 1
ATOM 685 C C . ALA A 1 89 ? 2.055 -1.555 13.271 1.00 93.25 89 ALA A C 1
ATOM 687 O O . ALA A 1 89 ? 0.851 -1.655 13.539 1.00 93.25 89 ALA A O 1
ATOM 688 N N . PRO A 1 90 ? 2.862 -0.759 14.005 1.00 94.50 90 PRO A N 1
ATOM 689 C CA . PRO A 1 90 ? 2.345 0.060 15.100 1.00 94.50 90 PRO A CA 1
ATOM 690 C C . PRO A 1 90 ? 1.373 1.148 14.618 1.00 94.50 90 PRO A C 1
ATOM 692 O O . PRO A 1 90 ? 0.343 1.336 15.265 1.00 94.50 90 PRO A O 1
ATOM 695 N N . CYS A 1 91 ? 1.601 1.778 13.459 1.00 95.94 91 CYS A N 1
ATOM 696 C CA . CYS A 1 91 ? 0.651 2.728 12.863 1.00 95.94 91 CYS A CA 1
ATOM 697 C C . CYS A 1 91 ? -0.706 2.082 12.558 1.00 95.94 91 CYS A C 1
ATOM 699 O O . CYS A 1 91 ? -1.752 2.643 12.891 1.00 95.94 91 CYS A O 1
ATOM 701 N N . LEU A 1 92 ? -0.708 0.874 11.986 1.00 95.31 92 LEU A N 1
ATOM 702 C CA . LEU A 1 92 ? -1.936 0.121 11.734 1.00 95.31 92 LEU A CA 1
ATOM 703 C C . LEU A 1 92 ? -2.650 -0.262 13.039 1.00 95.31 92 LEU A C 1
ATOM 705 O O . LEU A 1 92 ? -3.870 -0.133 13.137 1.00 95.31 92 LEU A O 1
ATOM 709 N N . SER A 1 93 ? -1.903 -0.702 14.055 1.00 94.19 93 SER A N 1
ATOM 710 C CA . SER A 1 93 ? -2.455 -1.010 15.381 1.00 94.19 93 SER A CA 1
ATOM 711 C C . SER A 1 93 ? -3.118 0.221 16.010 1.00 94.19 93 SER A C 1
ATOM 713 O O . SER A 1 93 ? -4.280 0.164 16.417 1.00 94.19 93 SER A O 1
ATOM 715 N N . GLN A 1 94 ? -2.426 1.364 15.995 1.00 95.31 94 GLN A N 1
ATOM 716 C CA . GLN A 1 94 ? -2.946 2.639 16.485 1.00 95.31 94 GLN A CA 1
ATOM 717 C C . GLN A 1 94 ? -4.200 3.074 15.711 1.00 95.31 94 GLN A C 1
ATOM 719 O O . GLN A 1 94 ? -5.185 3.486 16.322 1.00 95.31 94 GLN A O 1
ATOM 724 N N . ALA A 1 95 ? -4.218 2.914 14.384 1.00 96.25 95 ALA A N 1
ATOM 725 C CA . ALA A 1 95 ? -5.363 3.284 13.554 1.00 96.25 95 ALA A CA 1
ATOM 726 C C . ALA A 1 95 ? -6.590 2.398 13.803 1.00 96.25 95 ALA A C 1
ATOM 728 O O . ALA A 1 95 ? -7.725 2.877 13.754 1.00 96.25 95 ALA A O 1
ATOM 729 N N . ASN A 1 96 ? -6.366 1.119 14.112 1.00 94.94 96 ASN A N 1
ATOM 730 C CA . ASN A 1 96 ? -7.421 0.195 14.514 1.00 94.94 96 ASN A CA 1
ATOM 731 C C . ASN A 1 96 ? -8.013 0.562 15.876 1.00 94.94 96 ASN A C 1
ATOM 733 O O . ASN A 1 96 ? -9.236 0.561 16.008 1.00 94.94 96 ASN A O 1
ATOM 737 N N . LEU A 1 97 ? -7.165 0.898 16.854 1.00 95.25 97 LEU A N 1
ATOM 738 C CA . LEU A 1 97 ? -7.593 1.315 18.194 1.00 95.25 97 LEU A CA 1
ATOM 739 C C . LEU A 1 97 ? -8.396 2.620 18.163 1.00 95.25 97 LEU A C 1
ATOM 741 O O . LEU A 1 97 ? -9.410 2.730 18.845 1.00 95.25 97 LEU A O 1
ATOM 745 N N . LEU A 1 98 ? -7.965 3.587 17.350 1.00 96.50 98 LEU A N 1
ATOM 746 C CA . LEU A 1 98 ? -8.634 4.882 17.198 1.00 96.50 98 LEU A CA 1
ATOM 747 C C . LEU A 1 98 ? -9.842 4.843 16.249 1.00 96.50 98 LEU A C 1
ATOM 749 O O . LEU A 1 98 ? -10.517 5.856 16.084 1.00 96.50 98 LEU A O 1
ATOM 753 N N . GLY A 1 99 ? -10.105 3.710 15.590 1.00 97.00 99 GLY A N 1
ATOM 754 C CA . GLY A 1 99 ? -11.180 3.603 14.601 1.00 97.00 99 GLY A CA 1
ATOM 755 C C . GLY A 1 99 ? -10.999 4.529 13.391 1.00 97.00 99 GLY A C 1
ATOM 756 O O . GLY A 1 99 ? -11.975 4.870 12.733 1.00 97.00 99 GLY A O 1
ATOM 757 N N . SER A 1 100 ? -9.766 4.953 13.094 1.00 98.00 100 SER A N 1
ATOM 758 C CA . SER A 1 100 ? -9.477 5.906 12.010 1.00 98.00 100 SER A CA 1
ATOM 759 C C . SER A 1 100 ? -9.521 5.272 10.615 1.00 98.00 100 SER A C 1
ATOM 761 O O . SER A 1 100 ? -9.593 5.991 9.616 1.00 98.00 100 SER A O 1
ATOM 763 N N . LEU A 1 101 ? -9.477 3.936 10.553 1.00 97.38 101 LEU A N 1
ATOM 764 C CA . LEU A 1 101 ? -9.659 3.147 9.338 1.00 97.38 101 LEU A CA 1
ATOM 765 C C . LEU A 1 101 ? -11.020 2.449 9.339 1.00 97.38 101 LEU A C 1
ATOM 767 O O . LEU A 1 101 ? -11.431 1.848 10.338 1.00 97.38 101 LEU A O 1
ATOM 771 N N . GLU A 1 102 ? -11.673 2.475 8.185 1.00 96.31 102 GLU A N 1
ATOM 772 C CA . GLU A 1 102 ? -12.881 1.709 7.896 1.00 96.31 102 GLU A CA 1
ATOM 773 C C . GLU A 1 102 ? -12.562 0.216 7.761 1.00 96.31 102 GLU A C 1
ATOM 775 O O . GLU A 1 102 ? -11.410 -0.194 7.592 1.00 96.31 102 GLU A O 1
ATOM 780 N N . GLN A 1 103 ? -13.592 -0.625 7.848 1.00 93.75 103 GLN A N 1
ATOM 781 C CA . GLN A 1 103 ? -13.414 -2.073 7.771 1.00 93.75 103 GLN A CA 1
ATOM 782 C C . GLN A 1 103 ? -12.800 -2.506 6.428 1.00 93.75 103 GLN A C 1
ATOM 784 O O . GLN A 1 103 ? -11.898 -3.345 6.422 1.00 93.75 103 GLN A O 1
ATOM 789 N N . ASP A 1 104 ? -13.219 -1.890 5.321 1.00 92.81 104 ASP A N 1
ATOM 790 C CA . ASP A 1 104 ? -12.701 -2.161 3.974 1.00 92.81 104 ASP A CA 1
ATOM 791 C C . ASP A 1 104 ? -11.198 -1.875 3.874 1.00 92.81 104 ASP A C 1
ATOM 793 O O . ASP A 1 104 ? -10.436 -2.705 3.381 1.00 92.81 104 ASP A O 1
ATOM 797 N N . GLN A 1 105 ? -10.747 -0.760 4.452 1.00 95.75 105 GLN A N 1
ATOM 798 C CA . GLN A 1 105 ? -9.341 -0.340 4.472 1.00 95.75 105 GLN A CA 1
ATOM 799 C C . GLN A 1 105 ? -8.463 -1.337 5.242 1.00 95.75 105 GLN A C 1
ATOM 801 O O . GLN A 1 105 ? -7.345 -1.655 4.827 1.00 95.75 105 GLN A O 1
ATOM 806 N N . LYS A 1 106 ? -8.978 -1.886 6.352 1.00 94.56 106 LYS A N 1
ATOM 807 C CA . LYS A 1 106 ? -8.285 -2.912 7.153 1.00 94.56 106 LYS A CA 1
ATOM 808 C C . LYS A 1 106 ? -8.139 -4.225 6.386 1.00 94.56 106 LYS A C 1
ATOM 810 O O . LYS A 1 106 ? -7.072 -4.849 6.419 1.00 94.56 106 LYS A O 1
ATOM 815 N N . TRP A 1 107 ? -9.200 -4.647 5.699 1.00 93.00 107 TRP A N 1
ATOM 816 C CA . TRP A 1 107 ? -9.176 -5.842 4.857 1.00 93.00 107 TRP A CA 1
ATOM 817 C C . TRP A 1 107 ? -8.241 -5.671 3.667 1.00 93.00 107 TRP A C 1
ATOM 819 O O . TRP A 1 107 ? -7.422 -6.555 3.420 1.00 93.00 107 TRP A O 1
ATOM 829 N N . PHE A 1 108 ? -8.300 -4.518 3.005 1.00 95.06 108 PHE A N 1
ATOM 830 C CA . PHE A 1 108 ? -7.409 -4.157 1.910 1.00 95.06 108 PHE A CA 1
ATOM 831 C C . PHE A 1 108 ? -5.934 -4.246 2.309 1.00 95.06 108 PHE A C 1
ATOM 833 O O . PHE A 1 108 ? -5.176 -4.981 1.675 1.00 95.06 108 PHE A O 1
ATOM 840 N N . LEU A 1 109 ? -5.534 -3.593 3.405 1.00 94.75 109 LEU A N 1
ATOM 841 C CA . LEU A 1 109 ? -4.157 -3.678 3.905 1.00 94.75 109 LEU A CA 1
ATOM 842 C C . LEU A 1 109 ? -3.740 -5.120 4.205 1.00 94.75 109 LEU A C 1
ATOM 844 O O . LEU A 1 109 ? -2.652 -5.553 3.824 1.00 94.75 109 LEU A O 1
ATOM 848 N N . THR A 1 110 ? -4.615 -5.883 4.862 1.00 92.12 110 THR A N 1
ATOM 849 C CA . THR A 1 110 ? -4.346 -7.288 5.193 1.00 92.12 110 THR A CA 1
ATOM 850 C C . THR A 1 110 ? -4.141 -8.124 3.930 1.00 92.12 110 THR A C 1
ATOM 852 O O . THR A 1 110 ? -3.206 -8.926 3.873 1.00 92.12 110 THR A O 1
ATOM 855 N N . ALA A 1 111 ? -4.978 -7.925 2.911 1.00 93.00 111 ALA A N 1
ATOM 856 C CA . ALA A 1 111 ? -4.878 -8.624 1.638 1.00 93.00 111 ALA A CA 1
ATOM 857 C C . ALA A 1 111 ? -3.589 -8.260 0.891 1.00 93.00 111 ALA A C 1
ATOM 859 O O . ALA A 1 111 ? -2.890 -9.160 0.429 1.00 93.00 111 ALA A O 1
ATOM 860 N N . MET A 1 112 ? -3.218 -6.978 0.843 1.00 94.75 112 MET A N 1
ATOM 861 C CA . MET A 1 112 ? -1.969 -6.536 0.216 1.00 94.75 112 MET A CA 1
ATOM 862 C C . MET A 1 112 ? -0.737 -7.128 0.908 1.00 94.75 112 MET A C 1
ATOM 864 O O . MET A 1 112 ? 0.143 -7.672 0.244 1.00 94.75 112 MET A O 1
ATOM 868 N N . MET A 1 113 ? -0.691 -7.094 2.242 1.00 91.88 113 MET A N 1
ATOM 869 C CA . MET A 1 113 ? 0.471 -7.565 3.002 1.00 91.88 113 MET A CA 1
ATOM 870 C C . MET A 1 113 ? 0.611 -9.092 3.048 1.00 91.88 113 MET A C 1
ATOM 872 O O . MET A 1 113 ? 1.726 -9.591 3.216 1.00 91.88 113 MET A O 1
ATOM 876 N N . ARG A 1 114 ? -0.496 -9.841 2.957 1.00 92.88 114 ARG A N 1
ATOM 877 C CA . ARG A 1 114 ? -0.494 -11.307 3.110 1.00 92.88 114 ARG A CA 1
ATOM 878 C C . ARG A 1 114 ? -0.774 -12.038 1.808 1.00 92.88 114 ARG A C 1
ATOM 880 O O . ARG A 1 114 ? 0.027 -12.868 1.398 1.00 92.88 114 ARG A O 1
ATOM 887 N N . THR A 1 115 ? -1.902 -11.741 1.175 1.00 94.94 115 THR A N 1
ATOM 888 C CA . THR A 1 115 ? -2.405 -12.495 0.021 1.00 94.94 115 THR A CA 1
ATOM 889 C C . THR A 1 115 ? -1.689 -12.097 -1.263 1.00 94.94 115 THR A C 1
ATOM 891 O O . THR A 1 115 ? -1.228 -12.957 -2.008 1.00 94.94 115 THR A O 1
ATOM 894 N N . CYS A 1 116 ? -1.541 -10.794 -1.504 1.00 96.31 116 CYS A N 1
ATOM 895 C CA . CYS A 1 116 ? -1.007 -10.269 -2.759 1.00 96.31 116 CYS A CA 1
ATOM 896 C C . CYS A 1 116 ? 0.476 -9.920 -2.728 1.00 96.31 116 CYS A C 1
ATOM 898 O O . CYS A 1 116 ? 1.005 -9.455 -3.739 1.00 96.31 116 CYS A O 1
ATOM 900 N N . LYS A 1 117 ? 1.165 -10.250 -1.628 1.00 95.31 117 LYS A N 1
ATOM 901 C CA . LYS A 1 117 ? 2.598 -10.008 -1.464 1.00 95.31 117 LYS A CA 1
ATOM 902 C C . LYS A 1 117 ? 3.425 -10.556 -2.629 1.00 95.31 117 LYS A C 1
ATOM 904 O O . LYS A 1 117 ? 4.232 -9.830 -3.194 1.00 95.31 117 LYS A O 1
ATOM 909 N N . GLY A 1 118 ? 3.181 -11.804 -3.036 1.00 95.94 118 GLY A N 1
ATOM 910 C CA . GLY A 1 118 ? 3.930 -12.426 -4.134 1.00 95.94 118 GLY A CA 1
ATOM 911 C C . GLY A 1 118 ? 3.798 -11.668 -5.458 1.00 95.94 118 GLY A C 1
ATOM 912 O O . GLY A 1 118 ? 4.777 -11.517 -6.183 1.00 95.94 118 GLY A O 1
ATOM 913 N N . ARG A 1 119 ? 2.611 -11.119 -5.748 1.00 95.62 119 ARG A N 1
ATOM 914 C CA . ARG A 1 119 ? 2.376 -10.316 -6.953 1.00 95.62 119 ARG A CA 1
ATOM 915 C C . ARG A 1 119 ? 3.058 -8.953 -6.870 1.00 95.62 119 ARG A C 1
ATOM 917 O O . ARG A 1 119 ? 3.661 -8.524 -7.849 1.00 95.62 119 ARG A O 1
ATOM 924 N N . THR A 1 120 ? 2.986 -8.270 -5.727 1.00 95.06 120 THR A N 1
ATOM 925 C CA . THR A 1 120 ? 3.727 -7.013 -5.526 1.00 95.06 120 THR A CA 1
ATOM 926 C C . THR A 1 120 ? 5.239 -7.225 -5.603 1.00 95.06 120 THR A C 1
ATOM 928 O O . THR A 1 120 ? 5.930 -6.412 -6.215 1.00 95.06 120 THR A O 1
ATOM 931 N N . ASP A 1 121 ? 5.750 -8.331 -5.058 1.00 94.50 121 ASP A N 1
ATOM 932 C CA . ASP A 1 121 ? 7.173 -8.680 -5.120 1.00 94.50 121 ASP A CA 1
ATOM 933 C C . ASP A 1 121 ? 7.596 -8.941 -6.578 1.00 94.50 121 ASP A C 1
ATOM 935 O O . ASP A 1 121 ? 8.609 -8.414 -7.025 1.00 94.50 121 ASP A O 1
ATOM 939 N N . GLU A 1 122 ? 6.782 -9.660 -7.361 1.00 94.75 122 GLU A N 1
ATOM 940 C CA . GLU A 1 122 ? 7.011 -9.897 -8.795 1.00 94.75 122 GLU A CA 1
ATOM 941 C C . GLU A 1 122 ? 7.044 -8.594 -9.617 1.00 94.75 122 GLU A C 1
ATOM 943 O O . GLU A 1 122 ? 7.946 -8.390 -10.435 1.00 94.75 122 GLU A O 1
ATOM 948 N N . LEU A 1 123 ? 6.069 -7.704 -9.404 1.00 94.88 123 LEU A N 1
ATOM 949 C CA . LEU A 1 123 ? 5.957 -6.436 -10.133 1.00 94.88 123 LEU A CA 1
ATOM 950 C C . LEU A 1 123 ? 7.074 -5.444 -9.781 1.00 94.88 123 LEU A C 1
ATOM 952 O O . LEU A 1 123 ? 7.476 -4.661 -10.645 1.00 94.88 123 LEU A O 1
ATOM 956 N N . SER A 1 124 ? 7.560 -5.488 -8.537 1.00 93.31 124 SER A N 1
ATOM 957 C CA . SER A 1 124 ? 8.620 -4.614 -8.009 1.00 93.31 124 SER A CA 1
ATOM 958 C C . SER A 1 124 ? 10.039 -5.126 -8.256 1.00 93.31 124 SER A C 1
ATOM 960 O O . SER A 1 124 ? 11.001 -4.449 -7.886 1.00 93.31 124 SER A O 1
ATOM 962 N N . LEU A 1 125 ? 10.194 -6.292 -8.898 1.00 92.69 125 LEU A N 1
ATOM 963 C CA . LEU A 1 125 ? 11.507 -6.797 -9.285 1.00 92.69 125 LEU A CA 1
ATOM 964 C C . LEU A 1 125 ? 12.289 -5.733 -10.074 1.00 92.69 125 LEU A C 1
ATOM 966 O O . LEU A 1 125 ? 11.698 -4.996 -10.871 1.00 92.69 125 LEU A O 1
ATOM 970 N N . PRO A 1 126 ? 13.625 -5.677 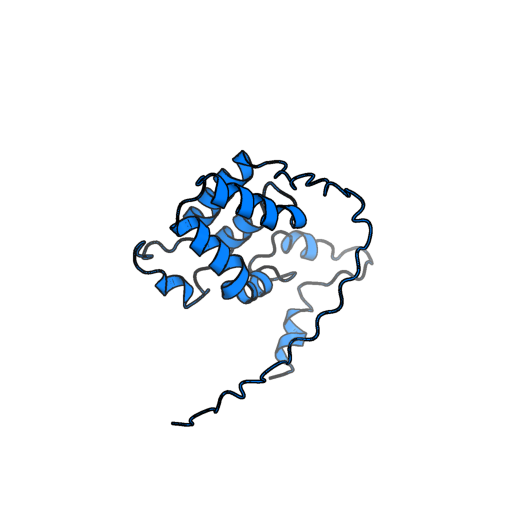-9.925 1.00 89.56 126 PRO A N 1
ATOM 971 C CA . PRO A 1 126 ? 14.449 -4.823 -10.767 1.00 89.56 126 PRO A CA 1
ATOM 972 C C . PRO A 1 126 ? 14.210 -5.193 -12.229 1.00 89.56 126 PRO A C 1
ATOM 974 O O . PRO A 1 126 ? 14.218 -6.375 -12.592 1.00 89.56 126 PRO A O 1
ATOM 977 N N . CYS A 1 127 ? 13.985 -4.180 -13.063 1.00 86.62 127 CYS A N 1
ATOM 978 C CA . CYS A 1 127 ? 13.615 -4.341 -14.467 1.00 86.62 127 CYS A CA 1
ATOM 979 C C . CYS A 1 127 ? 12.261 -5.034 -14.705 1.00 86.62 127 CYS A C 1
ATOM 981 O O . CYS A 1 127 ? 11.978 -5.462 -15.828 1.00 86.62 127 CYS A O 1
ATOM 983 N N . GLY A 1 128 ? 11.434 -5.156 -13.665 1.00 88.12 128 GLY A N 1
ATOM 984 C CA . GLY A 1 128 ? 10.064 -5.637 -13.746 1.00 88.12 128 GLY A CA 1
ATOM 985 C C . GLY A 1 128 ? 9.151 -4.659 -14.482 1.00 88.12 128 GLY A C 1
ATOM 986 O O . GLY A 1 128 ? 9.544 -3.553 -14.866 1.00 88.12 128 GLY A O 1
ATOM 987 N N . GLN A 1 129 ? 7.900 -5.074 -14.679 1.00 92.62 129 GLN A N 1
ATOM 988 C CA . GLN A 1 129 ? 6.891 -4.257 -15.358 1.00 92.62 129 GLN A CA 1
ATOM 989 C C . GLN A 1 129 ? 6.694 -2.896 -14.673 1.00 92.62 129 GLN A C 1
ATOM 991 O O . GLN A 1 129 ? 6.454 -1.906 -15.359 1.00 92.62 129 GLN A O 1
ATOM 996 N N . CYS A 1 130 ? 6.836 -2.852 -13.346 1.00 95.50 130 CYS A N 1
ATOM 997 C CA . CYS A 1 130 ? 6.608 -1.666 -12.532 1.00 95.50 130 CYS A CA 1
ATOM 998 C C . CYS A 1 130 ? 7.897 -1.128 -11.882 1.00 95.50 130 CYS A C 1
ATOM 1000 O O . CYS A 1 130 ? 7.834 -0.529 -10.815 1.00 95.50 130 CYS A O 1
ATOM 1002 N N . ASP A 1 131 ? 9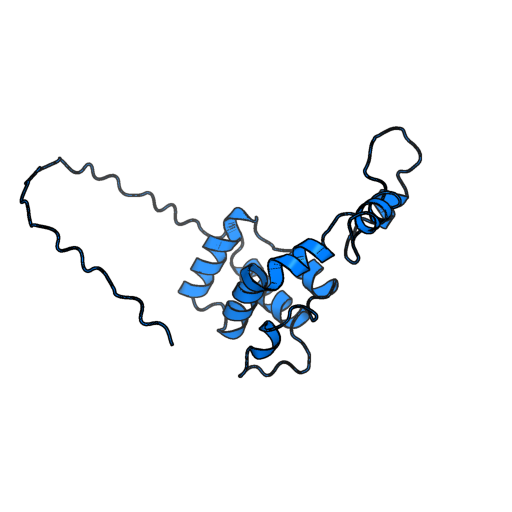.074 -1.323 -12.488 1.00 91.88 131 ASP A N 1
ATOM 1003 C CA . ASP A 1 131 ? 10.309 -0.677 -12.013 1.00 91.88 131 ASP A CA 1
ATOM 1004 C C . ASP A 1 131 ? 10.379 0.790 -12.489 1.00 91.88 131 ASP A C 1
ATOM 1006 O O . ASP A 1 131 ? 10.516 1.060 -13.683 1.00 91.88 131 ASP A O 1
ATOM 1010 N N . LYS A 1 132 ? 10.342 1.750 -11.552 1.00 88.38 132 LYS A N 1
ATOM 1011 C CA . LYS A 1 132 ? 10.377 3.211 -11.821 1.00 88.38 132 LYS A CA 1
ATOM 1012 C C . LYS A 1 132 ? 11.659 3.604 -12.511 1.00 88.38 132 LYS A C 1
ATOM 1014 O O . LYS A 1 132 ? 11.712 4.571 -13.260 1.00 88.38 132 LYS A O 1
ATOM 1019 N N . PHE A 1 133 ? 12.719 2.908 -12.127 1.00 88.19 133 PHE A N 1
ATOM 1020 C CA . PHE A 1 133 ? 14.088 3.242 -12.452 1.00 88.19 133 PHE A CA 1
ATOM 1021 C C . PHE A 1 133 ? 14.593 2.375 -13.595 1.00 88.19 133 PHE A C 1
ATOM 1023 O O . PHE A 1 133 ? 15.791 2.386 -13.874 1.00 88.19 133 PHE A O 1
ATOM 1030 N N . ARG A 1 134 ? 13.699 1.644 -14.273 1.00 86.25 134 ARG A N 1
ATOM 1031 C CA . ARG A 1 134 ? 14.049 0.790 -15.403 1.00 86.25 134 ARG A CA 1
ATOM 1032 C C . ARG A 1 134 ? 14.865 1.557 -16.439 1.00 86.25 134 ARG A C 1
ATOM 1034 O O . ARG A 1 134 ? 15.936 1.100 -16.825 1.00 86.25 134 ARG A O 1
ATOM 1041 N N . ASP A 1 135 ? 14.404 2.741 -16.829 1.00 84.00 135 ASP A N 1
ATOM 1042 C CA . ASP A 1 135 ? 15.044 3.526 -17.887 1.00 84.00 135 ASP A CA 1
ATOM 1043 C C . ASP A 1 135 ? 16.370 4.147 -17.408 1.00 84.00 135 ASP A C 1
ATOM 1045 O O . ASP A 1 135 ? 17.358 4.152 -18.142 1.00 84.00 135 ASP A O 1
ATOM 1049 N N . TYR A 1 136 ? 16.450 4.555 -16.134 1.00 84.31 136 TYR A N 1
ATOM 1050 C CA . TYR A 1 136 ? 17.695 5.031 -15.517 1.00 84.31 136 TYR A CA 1
ATOM 1051 C C . TYR A 1 136 ? 18.773 3.933 -15.476 1.00 84.31 136 TYR A C 1
ATOM 1053 O O . TYR A 1 136 ? 19.930 4.170 -15.823 1.00 84.31 136 TYR A O 1
ATOM 1061 N N . ARG A 1 137 ? 18.388 2.699 -15.125 1.00 78.00 137 ARG A N 1
ATOM 1062 C CA . ARG A 1 137 ? 19.284 1.529 -15.107 1.00 78.00 137 ARG A CA 1
ATOM 1063 C C . ARG A 1 137 ? 19.720 1.107 -16.512 1.00 78.00 137 ARG A C 1
ATOM 1065 O O . ARG A 1 137 ? 20.819 0.585 -16.675 1.00 78.00 137 ARG A O 1
ATOM 1072 N N . GLN A 1 138 ? 18.883 1.326 -17.528 1.00 72.94 138 GLN A N 1
ATOM 1073 C CA . GLN A 1 138 ? 19.234 1.045 -18.924 1.00 72.94 138 GLN A CA 1
ATOM 1074 C C . GLN A 1 138 ? 20.192 2.086 -19.519 1.00 72.94 138 GLN A C 1
ATOM 1076 O O . GLN A 1 138 ? 21.027 1.718 -20.345 1.00 72.94 138 GLN A O 1
ATOM 1081 N N . GLY A 1 139 ? 20.103 3.348 -19.089 1.00 67.06 139 GLY A N 1
ATOM 1082 C CA . GLY A 1 139 ? 20.982 4.432 -19.538 1.00 67.06 139 GLY A CA 1
ATOM 1083 C C . GLY A 1 139 ? 22.399 4.396 -18.953 1.00 67.06 139 GLY A C 1
ATOM 1084 O O . GLY A 1 139 ? 23.321 4.911 -19.574 1.00 67.06 139 GLY A O 1
ATOM 1085 N N . ALA A 1 140 ? 22.616 3.730 -17.814 1.00 59.56 140 ALA A N 1
ATOM 1086 C CA . ALA A 1 140 ? 23.917 3.660 -17.131 1.00 59.56 140 ALA A CA 1
ATOM 1087 C C . ALA A 1 140 ? 24.970 2.747 -17.811 1.00 59.56 140 ALA A C 1
ATOM 1089 O O . ALA A 1 140 ? 25.996 2.425 -17.217 1.00 59.56 140 ALA A O 1
ATOM 1090 N N . ARG A 1 141 ? 24.749 2.324 -19.063 1.00 53.47 141 ARG A N 1
ATOM 1091 C CA . A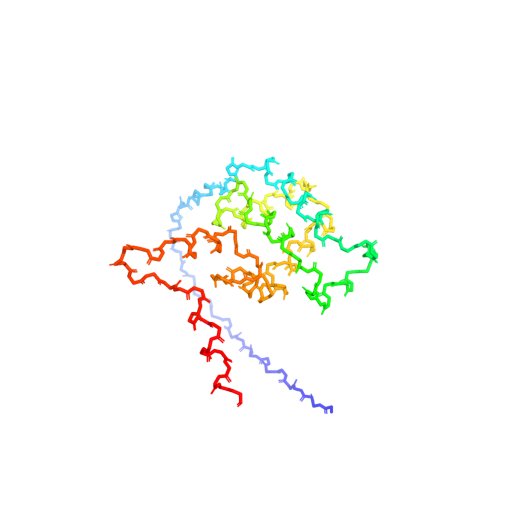RG A 1 141 ? 25.586 1.351 -19.794 1.00 53.47 141 ARG A CA 1
ATOM 1092 C C . ARG A 1 141 ? 26.991 1.836 -20.192 1.00 53.47 141 ARG A C 1
ATOM 1094 O O . ARG A 1 141 ? 27.680 1.093 -20.881 1.00 53.47 141 ARG A O 1
ATOM 1101 N N . THR A 1 142 ? 27.443 3.029 -19.802 1.00 52.28 142 THR A N 1
ATOM 1102 C CA . THR A 1 142 ? 28.707 3.594 -20.322 1.00 52.28 142 THR A CA 1
ATOM 1103 C C . THR A 1 142 ? 29.864 3.712 -19.330 1.00 52.28 142 THR A C 1
ATOM 1105 O O . THR A 1 142 ? 30.885 4.276 -19.707 1.00 52.28 142 THR A O 1
ATOM 1108 N N . ALA A 1 143 ? 29.788 3.179 -18.105 1.00 52.81 143 ALA A N 1
ATOM 1109 C CA . ALA A 1 143 ? 30.959 3.180 -17.216 1.00 52.81 143 ALA A CA 1
ATOM 1110 C C . ALA A 1 143 ? 30.939 2.037 -16.185 1.00 52.81 143 ALA A C 1
ATOM 1112 O O . ALA A 1 143 ? 30.397 2.183 -15.097 1.00 52.81 143 ALA A O 1
ATOM 1113 N N . ASP A 1 144 ? 31.513 0.895 -16.565 1.00 51.94 144 ASP A N 1
ATOM 1114 C CA . ASP A 1 144 ? 32.381 0.023 -15.746 1.00 51.94 144 ASP A CA 1
ATOM 1115 C C . ASP A 1 144 ? 32.000 -0.344 -14.292 1.00 51.94 144 ASP A C 1
ATOM 1117 O O . ASP A 1 144 ? 32.855 -0.656 -13.465 1.00 51.94 144 ASP A O 1
ATOM 1121 N N . VAL A 1 145 ? 30.712 -0.365 -13.953 1.00 57.06 145 VAL A N 1
ATOM 1122 C CA . VAL A 1 145 ? 30.223 -0.940 -12.694 1.00 57.06 145 VAL A CA 1
ATOM 1123 C C . VAL A 1 145 ? 29.321 -2.112 -13.041 1.00 57.06 145 VAL A C 1
ATOM 1125 O O . VAL A 1 145 ? 28.444 -1.978 -13.892 1.00 57.06 145 VAL A O 1
ATOM 1128 N N . ALA A 1 146 ? 29.535 -3.256 -12.386 1.00 58.81 146 ALA A N 1
ATOM 1129 C CA . ALA A 1 146 ? 28.775 -4.503 -12.513 1.00 58.81 146 ALA A CA 1
ATOM 1130 C C . ALA A 1 146 ? 27.303 -4.361 -12.055 1.00 58.81 146 ALA A C 1
ATOM 1132 O O . ALA A 1 146 ? 26.822 -5.060 -11.165 1.00 58.81 146 ALA A O 1
ATOM 1133 N N . GLY A 1 147 ? 26.581 -3.408 -12.638 1.00 57.12 147 GLY A N 1
ATOM 1134 C CA . GLY A 1 147 ? 25.163 -3.188 -12.447 1.00 57.12 147 GLY A CA 1
ATOM 1135 C C . GLY A 1 147 ? 24.373 -4.230 -13.224 1.00 57.12 147 GLY A C 1
ATOM 1136 O O . GLY A 1 147 ? 24.625 -4.478 -14.402 1.00 57.12 147 GLY A O 1
ATOM 1137 N N . VAL A 1 148 ? 23.396 -4.837 -12.553 1.00 61.16 148 VAL A N 1
ATOM 1138 C CA . VAL A 1 148 ? 22.437 -5.775 -13.142 1.00 61.16 148 VAL A CA 1
ATOM 1139 C C . VAL A 1 148 ? 21.731 -5.095 -14.320 1.00 61.16 148 VAL A C 1
ATOM 1141 O O . VAL A 1 148 ? 20.832 -4.274 -14.138 1.00 61.16 148 VAL A O 1
ATOM 1144 N N . SER A 1 149 ? 22.164 -5.416 -15.540 1.00 67.25 149 SER A N 1
ATOM 1145 C CA . SER A 1 149 ? 21.527 -4.945 -16.767 1.00 67.25 149 SER A CA 1
ATOM 1146 C C . SER A 1 149 ? 20.186 -5.649 -16.944 1.00 67.25 149 SER A C 1
ATOM 1148 O O . SER A 1 149 ? 20.103 -6.879 -16.928 1.00 67.25 149 SER A O 1
ATOM 1150 N N . CYS A 1 150 ? 19.134 -4.870 -17.191 1.00 70.31 150 CYS A N 1
ATOM 1151 C CA . CYS A 1 150 ? 17.796 -5.388 -17.481 1.00 70.31 150 CYS A CA 1
ATOM 1152 C C . CYS A 1 150 ? 17.736 -6.322 -18.697 1.00 70.31 150 CYS A C 1
ATOM 1154 O O . CYS A 1 150 ? 16.790 -7.092 -18.826 1.00 70.31 150 CYS A O 1
ATOM 1156 N N . ALA A 1 151 ? 18.733 -6.258 -19.585 1.00 65.06 151 ALA A N 1
ATOM 1157 C CA . ALA A 1 151 ? 18.817 -7.135 -20.748 1.00 65.06 151 ALA A CA 1
ATOM 1158 C C . ALA A 1 151 ? 19.167 -8.587 -20.370 1.00 65.06 151 ALA A C 1
ATOM 1160 O O . ALA A 1 151 ? 18.757 -9.508 -21.069 1.00 65.06 151 ALA A O 1
ATOM 1161 N N . THR A 1 152 ? 19.887 -8.801 -19.262 1.00 62.19 152 THR A N 1
ATOM 1162 C CA . THR A 1 152 ? 20.400 -10.128 -18.884 1.00 62.19 152 THR A CA 1
ATOM 1163 C C . THR A 1 152 ? 19.409 -10.908 -18.012 1.00 62.19 152 THR A C 1
ATOM 1165 O O . THR A 1 152 ? 19.304 -12.125 -18.136 1.00 62.19 152 THR A O 1
ATOM 1168 N N . SER A 1 153 ? 18.606 -10.232 -17.177 1.00 57.81 153 SER A N 1
ATOM 1169 C CA . SER A 1 153 ? 17.719 -10.901 -16.203 1.00 57.81 153 SER A CA 1
ATOM 1170 C C . SER A 1 153 ? 16.508 -11.623 -16.815 1.00 57.81 153 SER A C 1
ATOM 1172 O O . SER A 1 153 ? 15.896 -12.465 -16.154 1.00 57.81 153 SER A O 1
ATOM 1174 N N . GLN A 1 154 ? 16.152 -11.326 -18.070 1.00 56.66 154 GLN A N 1
ATOM 1175 C CA . GLN A 1 154 ? 15.062 -12.021 -18.764 1.00 56.66 154 GLN A CA 1
ATOM 1176 C C . GLN A 1 154 ? 15.486 -13.368 -19.362 1.00 56.66 154 GLN A C 1
ATOM 1178 O O . GLN A 1 154 ? 14.629 -14.222 -19.581 1.00 56.66 154 GLN A O 1
ATOM 1183 N N . PHE A 1 155 ? 16.782 -13.579 -19.610 1.00 55.78 155 PHE A N 1
ATOM 1184 C CA . PHE A 1 155 ? 17.260 -14.799 -20.260 1.00 55.78 155 PHE A CA 1
ATOM 1185 C C . PHE A 1 155 ? 17.356 -15.977 -19.276 1.00 55.78 155 PHE A C 1
ATOM 1187 O O . PHE A 1 155 ? 16.930 -17.083 -19.600 1.00 55.78 155 PHE A O 1
ATOM 1194 N N . GLU A 1 156 ? 17.790 -15.727 -18.036 1.00 56.75 156 GLU A N 1
ATOM 1195 C CA . GLU A 1 156 ? 17.980 -16.778 -17.023 1.00 56.75 156 GLU A CA 1
ATOM 1196 C C . GLU A 1 156 ? 16.666 -17.479 -16.622 1.00 56.75 156 GLU A C 1
ATOM 1198 O O . GLU A 1 156 ? 16.634 -18.686 -16.395 1.00 56.75 156 GLU A O 1
ATOM 1203 N N . ARG A 1 157 ? 15.539 -16.749 -16.597 1.00 57.16 157 ARG A N 1
ATOM 1204 C CA . ARG A 1 157 ? 14.224 -17.305 -16.217 1.00 57.16 157 ARG A CA 1
ATOM 1205 C C . ARG A 1 157 ? 13.595 -18.222 -17.269 1.00 57.16 157 ARG A C 1
ATOM 1207 O O . ARG A 1 157 ? 12.599 -18.874 -16.969 1.00 57.16 157 ARG A O 1
ATOM 1214 N N . ARG A 1 158 ? 14.141 -18.283 -18.488 1.00 56.78 158 ARG A N 1
ATOM 1215 C CA . ARG A 1 158 ? 13.609 -19.135 -19.566 1.00 56.78 158 ARG A CA 1
ATOM 1216 C C . ARG A 1 158 ? 14.237 -20.527 -19.626 1.00 56.78 158 ARG A C 1
ATOM 1218 O O . ARG A 1 158 ? 13.734 -21.356 -20.372 1.00 56.78 158 ARG A O 1
ATOM 1225 N N . SER A 1 159 ? 15.311 -20.781 -18.875 1.00 56.34 159 SER A N 1
ATOM 1226 C CA . SER A 1 159 ? 16.114 -22.005 -19.015 1.00 56.34 159 SER A CA 1
ATOM 1227 C C . SER A 1 159 ? 15.837 -23.095 -17.967 1.00 56.34 159 SER A C 1
ATOM 1229 O O . SER A 1 159 ? 16.512 -24.121 -17.984 1.00 56.34 159 SER A O 1
ATOM 1231 N N . THR A 1 160 ? 14.873 -22.902 -17.063 1.00 56.41 160 THR A N 1
ATOM 1232 C CA . THR A 1 160 ? 14.515 -23.864 -15.996 1.00 56.41 160 THR A CA 1
ATOM 1233 C C . THR A 1 160 ? 13.075 -24.387 -16.081 1.00 56.41 160 THR A C 1
ATOM 1235 O O . THR A 1 160 ? 12.533 -24.847 -15.077 1.00 56.41 160 THR A O 1
ATOM 1238 N N . GLY A 1 161 ? 12.461 -24.321 -17.268 1.00 49.09 161 GLY A N 1
ATOM 1239 C CA . GLY A 1 161 ? 11.165 -24.944 -17.570 1.00 49.09 161 GLY A CA 1
ATOM 1240 C C . GLY A 1 161 ? 11.318 -26.303 -18.232 1.00 49.09 161 GLY A C 1
ATOM 1241 O O . GLY A 1 161 ? 12.109 -26.375 -19.197 1.00 49.09 161 GLY A O 1
#

Secondary structure (DSSP, 8-state):
---------PPP----------------------TTHHHHHHHHHHHHHHHS-TT--TT-GGGGG--TT--HHHHHHHHT-SS-TTTHHHHHHHHHHTT-S-HHHHHHHHIIIIISHHHHHHHTSTTSTT-TTHHHHHHTTTS------TTTHHHHTTS--

pLDDT: mean 81.32, std 17.21, range [43.47, 98.44]

Organism: Polarella glacialis (NCBI:txid89957)

Radius of gyration: 23.78 Å; chains: 1; bounding box: 52×50×67 Å

Sequence (161 aa):
MAAGRQCFRAQPRHLCAVLVLSLLVRPSSAGVSCSNFEPFVKWVKTWESTCKPQDANATNFSWFASCSWVQCDCLWVGLSAPVPNDELAPCLSQANLLGSLEQDQKWFLTAMMRTCKGRTDELSLPCGQCDKFRDYRQGARTADVAGVSCATSQFERRSTG

Foldseek 3Di:
DDDDDDDDDDDDDDDDDDPDPPPPPPPPCPVLDFPPLVQQLVLLVVLCVQQPDPPDDLVDPCVLVDQPSCDLSSLVSVVPHPGDPVRNVSSLVVCVVVVSDDPSSNVVVVSVVPRCVVVSCQQCPALHPNPPCLVVLQVVPPDDDPRDNSVPVVVVVVPPD